Protein AF-A0A5S3YLP2-F1 (afdb_monomer)

Secondary structure (DSSP, 8-state):
--HHHHHHHHHHHHHGGG----PPP---------HHHHT---TTTHHHHSPPPHHHHHHIIIIIHHHHHHHHHHHHHHHHHHHHHT-

Organism: NCBI:txid161398

Radius of gyration: 29.61 Å; Cα contacts (8 Å, |Δi|>4): 6; chains: 1; bounding box: 30×76×50 Å

Mean predicted aligned error: 14.89 Å

Sequence (87 aa):
MYCKKHILLSIVFGLSIYSSGISQVSTDLNLKKPEKYQNRSLPAEKGTDKKFTIPKRLYNNTVTRFNYYFNASNRLNDIISRAKEQY

pLDDT: mean 82.37, std 12.09, range [57.22, 98.0]

Foldseek 3Di:
DVVVVVVVVVVVVVVVVPPPDPDPDPDPPPPPDPPVPPPDDDPVVVPVVDDDDPVRVVCCVPPVVVVVVVVVVVVVVVVVVVVVVVD

Solvent-accessible surface area (backbone atoms only — not comparable to full-atom values): 5547 Å² total; per-residue (Å²): 129,62,70,65,55,53,53,51,51,53,51,56,58,57,58,65,72,71,61,80,73,85,68,80,73,84,74,84,72,86,67,79,69,55,74,86,59,70,82,60,77,53,79,79,61,55,58,77,81,49,83,79,52,70,71,58,48,53,45,44,65,58,50,53,46,47,54,50,52,54,52,49,51,52,51,51,53,52,52,53,50,53,58,59,72,76,107

Structure (mmCIF, N/CA/C/O backbone):
data_AF-A0A5S3YLP2-F1
#
_entry.id   AF-A0A5S3YLP2-F1
#
loop_
_atom_site.group_PDB
_atom_site.id
_atom_site.type_symbol
_atom_site.label_atom_id
_atom_site.label_alt_id
_atom_site.label_comp_id
_atom_site.label_asym_id
_atom_site.label_entity_id
_atom_site.label_seq_id
_atom_site.pdbx_PDB_ins_code
_atom_site.Cartn_x
_atom_site.Cartn_y
_atom_site.Cartn_z
_atom_site.occupancy
_atom_site.B_iso_or_equiv
_atom_site.auth_seq_id
_atom_site.auth_comp_id
_atom_site.auth_asym_id
_atom_site.auth_atom_id
_atom_site.pdbx_PDB_model_num
ATOM 1 N N . MET A 1 1 ? -2.640 57.411 -31.998 1.00 57.22 1 MET A N 1
ATOM 2 C CA . MET A 1 1 ? -3.335 57.488 -30.687 1.00 57.22 1 MET A CA 1
ATOM 3 C C . MET A 1 1 ? -3.393 56.166 -29.897 1.00 57.22 1 MET A C 1
ATOM 5 O O . MET A 1 1 ? -3.775 56.209 -28.737 1.00 57.22 1 MET A O 1
ATOM 9 N N . TYR A 1 2 ? -2.984 55.015 -30.458 1.00 58.91 2 TYR A N 1
ATOM 10 C CA . TYR A 1 2 ? -3.039 53.703 -29.779 1.00 58.91 2 TYR A CA 1
ATOM 11 C C . TYR A 1 2 ? -1.801 53.374 -28.927 1.00 58.91 2 TYR A C 1
ATOM 13 O O . TYR A 1 2 ? -1.927 52.775 -27.865 1.00 58.91 2 TYR A O 1
ATOM 21 N N . CYS A 1 3 ? -0.615 53.852 -29.320 1.00 59.94 3 CYS A N 1
ATOM 22 C CA . CYS A 1 3 ? 0.641 53.546 -28.623 1.00 59.94 3 CYS A CA 1
ATOM 23 C C . CYS A 1 3 ? 0.666 54.059 -27.163 1.00 59.94 3 CYS A C 1
ATOM 25 O O . CYS A 1 3 ? 1.058 53.337 -26.253 1.00 59.94 3 CYS A O 1
ATOM 27 N N . LYS A 1 4 ? 0.113 55.256 -26.898 1.00 61.41 4 LYS A N 1
ATOM 28 C CA . LYS A 1 4 ? -0.012 55.795 -25.529 1.00 61.41 4 LYS A CA 1
ATOM 29 C C . LYS A 1 4 ? -0.998 55.010 -24.649 1.00 61.41 4 LYS A C 1
ATOM 31 O O . LYS A 1 4 ? -0.773 54.914 -23.449 1.00 61.41 4 LYS 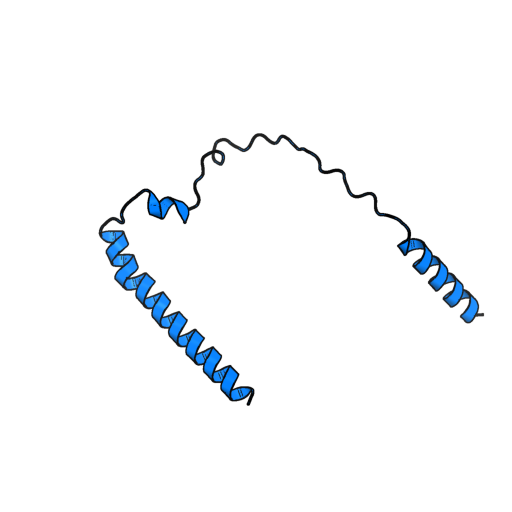A O 1
ATOM 36 N N . LYS A 1 5 ? -2.060 54.426 -25.227 1.00 63.34 5 LYS A N 1
ATOM 37 C CA . LYS A 1 5 ? -3.024 53.591 -24.484 1.00 63.34 5 LYS A CA 1
ATOM 38 C C . LYS A 1 5 ? -2.406 52.260 -24.049 1.00 63.34 5 LYS A C 1
ATOM 40 O O . LYS A 1 5 ? -2.646 51.839 -22.926 1.00 63.34 5 LYS A O 1
ATOM 45 N N . HIS A 1 6 ? -1.586 51.637 -24.897 1.00 69.31 6 HIS A N 1
ATOM 46 C CA . HIS A 1 6 ? -0.895 50.391 -24.545 1.00 69.31 6 HIS A CA 1
ATOM 47 C C . HIS A 1 6 ? 0.193 50.602 -23.487 1.00 69.31 6 HIS A C 1
ATOM 49 O O . HIS A 1 6 ? 0.297 49.791 -22.574 1.00 69.31 6 HIS A O 1
ATOM 55 N N . ILE A 1 7 ? 0.921 51.723 -23.550 1.00 77.25 7 ILE A N 1
ATOM 56 C CA . ILE A 1 7 ? 1.904 52.105 -22.524 1.00 77.25 7 ILE A CA 1
ATOM 57 C C . ILE A 1 7 ? 1.217 52.374 -21.176 1.00 77.25 7 ILE A C 1
ATOM 59 O O . ILE A 1 7 ? 1.690 51.929 -20.134 1.00 77.25 7 ILE A O 1
ATOM 63 N N . LEU A 1 8 ? 0.070 53.060 -21.178 1.00 75.25 8 LEU A N 1
ATOM 64 C CA . LEU 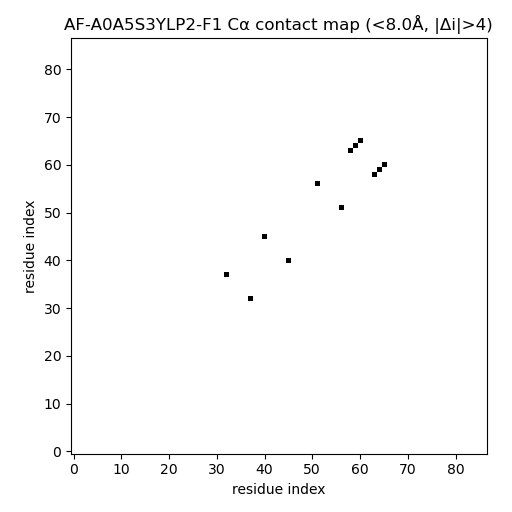A 1 8 ? -0.698 53.293 -19.953 1.00 75.25 8 LEU A CA 1
ATOM 65 C C . LEU A 1 8 ? -1.209 51.972 -19.350 1.00 75.25 8 LEU A C 1
ATOM 67 O O . LEU A 1 8 ? -1.117 51.767 -18.143 1.00 75.25 8 LEU A O 1
ATOM 71 N N . LEU A 1 9 ? -1.700 51.056 -20.192 1.00 75.19 9 LEU A N 1
ATOM 72 C CA . LEU A 1 9 ? -2.202 49.747 -19.768 1.00 75.19 9 LEU A CA 1
ATOM 73 C C . LEU A 1 9 ? -1.091 48.873 -19.161 1.00 75.19 9 LEU A C 1
ATOM 75 O O . LEU A 1 9 ? -1.311 48.231 -18.136 1.00 75.19 9 LEU A O 1
ATOM 79 N N . SER A 1 10 ? 0.111 48.883 -19.750 1.00 75.00 10 SER A N 1
ATOM 80 C CA . SER A 1 10 ? 1.253 48.122 -19.230 1.00 75.00 10 SER A CA 1
ATOM 81 C C . SER A 1 10 ? 1.768 48.673 -17.900 1.00 75.00 10 SER A C 1
ATOM 83 O O . SER A 1 10 ? 2.174 47.900 -17.037 1.00 75.00 10 SER A O 1
ATOM 85 N N . ILE A 1 11 ? 1.710 49.994 -17.700 1.00 79.88 11 ILE A N 1
ATOM 86 C CA . ILE A 1 11 ? 2.097 50.633 -16.432 1.00 79.88 11 ILE A CA 1
ATOM 87 C C . ILE A 1 11 ? 1.106 50.277 -15.314 1.00 79.88 11 ILE A C 1
ATOM 89 O O . ILE A 1 11 ? 1.528 49.940 -14.211 1.00 79.88 11 ILE A O 1
ATOM 93 N N . VAL A 1 12 ? -0.202 50.286 -15.597 1.00 76.69 12 VAL A N 1
ATOM 94 C CA . VAL A 1 12 ? -1.239 49.914 -14.617 1.00 76.69 12 VAL A 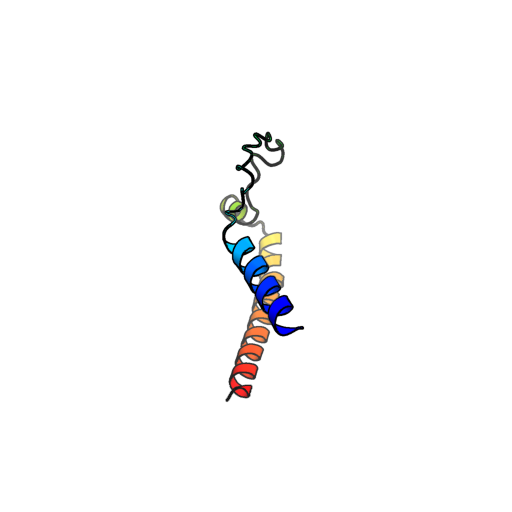CA 1
ATOM 95 C C . VAL A 1 12 ? -1.132 48.436 -14.222 1.00 76.69 12 VAL A C 1
ATOM 97 O O . VAL A 1 12 ? -1.233 48.116 -13.040 1.00 76.69 12 VAL A O 1
ATOM 100 N N . PHE A 1 13 ? -0.852 47.547 -15.179 1.00 72.75 13 PHE A N 1
ATOM 101 C CA . PHE A 1 13 ? -0.635 46.122 -14.905 1.00 72.75 13 PHE A CA 1
ATOM 102 C C . PHE A 1 13 ? 0.660 45.860 -14.113 1.00 72.75 13 PHE A C 1
ATOM 104 O O . PHE A 1 13 ? 0.686 45.014 -13.221 1.00 72.75 13 PHE A O 1
ATOM 111 N N . GLY A 1 14 ? 1.724 46.625 -14.380 1.00 73.38 14 GLY A N 1
ATOM 112 C CA . GLY A 1 14 ? 2.965 46.568 -13.602 1.00 73.38 14 GLY A CA 1
ATOM 113 C C . GLY A 1 14 ? 2.787 47.026 -12.151 1.00 73.38 14 GLY A C 1
ATOM 114 O O . GLY A 1 14 ? 3.362 46.425 -11.246 1.00 73.38 14 GLY A O 1
ATOM 115 N N . LEU A 1 15 ? 1.942 48.035 -11.902 1.00 66.94 15 LEU A N 1
ATOM 116 C CA . LEU A 1 15 ? 1.689 48.547 -10.550 1.00 66.94 15 LEU A CA 1
ATOM 117 C C . LEU A 1 15 ? 0.961 47.535 -9.647 1.00 66.94 15 LEU A C 1
ATOM 119 O O . LEU A 1 15 ? 1.216 47.500 -8.445 1.00 66.94 15 LEU A O 1
ATOM 123 N N . SER A 1 16 ? 0.100 46.678 -10.209 1.00 64.94 16 SER A N 1
ATOM 124 C CA . SER A 1 16 ? -0.620 45.641 -9.449 1.00 64.94 16 SER A CA 1
ATOM 125 C C . SER A 1 16 ? 0.256 44.487 -8.945 1.00 64.94 16 SER A C 1
ATOM 127 O O . SER A 1 16 ? -0.197 43.702 -8.119 1.00 64.94 16 SER A O 1
ATOM 129 N N . ILE A 1 17 ? 1.512 44.382 -9.391 1.00 66.25 17 ILE A N 1
ATOM 130 C CA . ILE A 1 17 ? 2.447 43.335 -8.936 1.00 66.25 17 ILE A CA 1
ATOM 131 C C . ILE 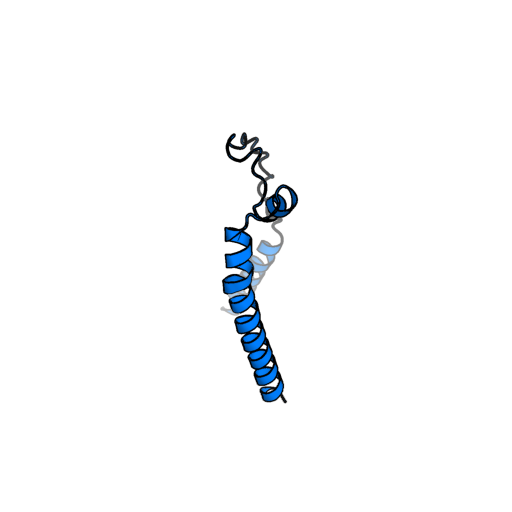A 1 17 ? 3.044 43.678 -7.555 1.00 66.25 17 ILE A C 1
ATOM 133 O O . ILE A 1 17 ? 3.507 42.792 -6.842 1.00 66.25 17 ILE A O 1
ATOM 137 N N . TYR A 1 18 ? 2.991 44.949 -7.135 1.00 63.38 18 TYR A N 1
ATOM 138 C CA . TYR A 1 18 ? 3.579 45.422 -5.872 1.00 63.38 18 TYR A CA 1
ATOM 139 C C . TYR A 1 18 ? 2.632 45.359 -4.668 1.00 63.38 18 TYR A C 1
ATOM 141 O O . TYR A 1 18 ? 3.037 45.687 -3.552 1.00 63.38 18 TYR A O 1
ATOM 149 N N . SER A 1 19 ? 1.376 44.947 -4.852 1.00 65.94 19 SER A N 1
ATOM 150 C CA . SER A 1 19 ? 0.472 44.729 -3.726 1.00 65.94 19 SER A CA 1
ATOM 151 C C . SER A 1 19 ? 0.803 43.400 -3.051 1.00 65.94 19 SER A C 1
ATOM 153 O O . SER A 1 19 ? 0.382 42.338 -3.510 1.00 65.94 19 SER A O 1
ATOM 155 N N . SER A 1 20 ? 1.545 43.457 -1.945 1.00 67.56 20 SER A N 1
ATOM 156 C CA . SER A 1 20 ? 1.677 42.343 -1.007 1.00 67.56 20 SER A CA 1
ATOM 157 C C . SER A 1 20 ? 0.279 41.930 -0.543 1.00 67.56 20 SER A C 1
ATOM 159 O O . SER A 1 20 ? -0.374 42.657 0.205 1.00 67.56 20 SER A O 1
ATOM 161 N N . GLY A 1 21 ? -0.216 40.796 -1.040 1.00 66.19 21 GLY A N 1
ATOM 162 C CA . GLY A 1 21 ? -1.536 40.290 -0.685 1.00 66.19 21 GLY A CA 1
ATOM 163 C C . GLY A 1 21 ? -1.634 40.050 0.821 1.00 66.19 21 GLY A C 1
ATOM 164 O O . GLY A 1 21 ? -0.852 39.280 1.381 1.00 66.19 21 GLY A O 1
ATOM 165 N N . ILE A 1 22 ? -2.600 40.695 1.479 1.00 71.19 22 ILE A N 1
ATOM 166 C CA . ILE A 1 22 ? -2.963 40.382 2.863 1.00 71.19 22 ILE A CA 1
ATOM 167 C C . ILE A 1 22 ? -3.602 38.992 2.833 1.00 71.19 22 ILE A C 1
ATOM 169 O O . ILE A 1 22 ? -4.770 38.835 2.483 1.00 71.19 22 ILE A O 1
ATOM 173 N N . SER A 1 23 ? -2.807 37.965 3.122 1.00 71.56 23 SER A N 1
ATOM 174 C CA . SER A 1 23 ? -3.325 36.610 3.292 1.00 71.56 23 SER A CA 1
ATOM 175 C C . SER A 1 23 ? -4.161 36.554 4.566 1.00 71.56 23 SER A C 1
ATOM 177 O O . SER A 1 23 ? -3.856 37.230 5.550 1.00 71.56 23 SER A O 1
ATOM 179 N N . GLN A 1 24 ? -5.220 35.748 4.556 1.00 69.12 24 GLN A N 1
ATOM 180 C CA . GLN A 1 24 ? -6.014 35.521 5.755 1.00 69.12 24 GLN A CA 1
ATOM 181 C C . GLN A 1 24 ? -5.103 34.946 6.848 1.00 69.12 24 GLN A C 1
ATOM 183 O O . GLN A 1 24 ? -4.455 33.920 6.641 1.00 69.12 24 GLN A O 1
ATOM 188 N N . VAL A 1 25 ? -5.038 35.625 7.999 1.00 75.81 25 VAL A N 1
ATOM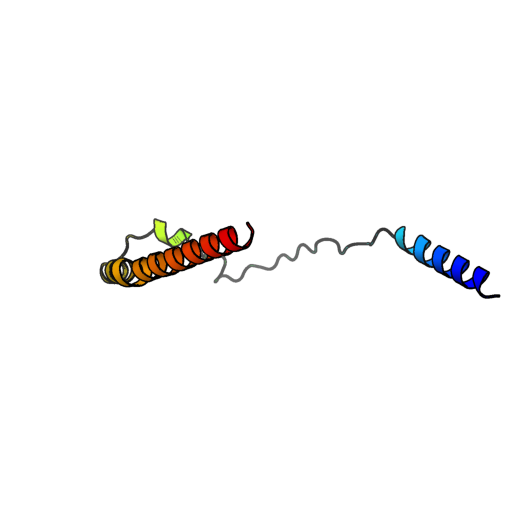 189 C CA . VAL A 1 25 ? -4.399 35.092 9.209 1.00 75.81 25 VAL A CA 1
ATOM 190 C C . VAL A 1 25 ? -4.984 33.709 9.471 1.00 75.81 25 VAL A C 1
ATOM 192 O O . VAL A 1 25 ? -6.207 33.545 9.436 1.00 75.81 25 VAL A O 1
ATOM 195 N N . SER A 1 26 ? -4.114 32.718 9.693 1.00 68.38 26 SER A N 1
ATOM 196 C CA . SER A 1 26 ? -4.518 31.362 10.059 1.00 68.38 26 SER A CA 1
ATOM 197 C C . SER A 1 26 ? -5.507 31.459 11.212 1.00 68.38 26 SER A C 1
ATOM 199 O O . SER A 1 26 ? -5.153 31.868 12.317 1.00 68.38 26 SER A O 1
ATOM 201 N N . THR A 1 27 ? -6.770 31.160 10.933 1.00 71.69 27 THR A N 1
ATOM 202 C CA . THR A 1 27 ? -7.788 31.132 11.971 1.00 71.69 27 THR A CA 1
ATOM 203 C C .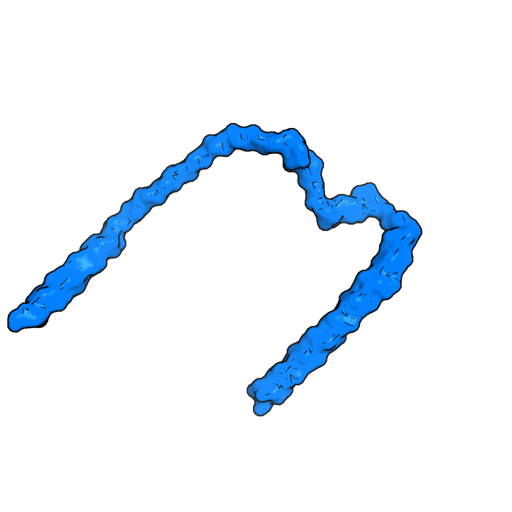 THR A 1 27 ? -7.515 29.879 12.778 1.00 71.69 27 THR A C 1
ATOM 205 O O . THR A 1 27 ? -7.643 28.767 12.267 1.00 71.69 27 THR A O 1
ATOM 208 N N . ASP A 1 28 ? -7.098 30.063 14.027 1.00 69.06 28 ASP A N 1
ATOM 209 C CA . ASP A 1 28 ? -6.904 28.972 14.975 1.00 69.06 28 ASP A CA 1
ATOM 210 C C . ASP A 1 28 ? -8.295 28.515 15.443 1.00 69.06 28 ASP A C 1
ATOM 212 O O . ASP A 1 28 ? -8.785 28.835 16.528 1.00 69.06 28 ASP A O 1
ATOM 216 N N . LEU A 1 29 ? -9.031 27.877 14.528 1.00 70.44 29 LEU A N 1
ATOM 217 C CA . LEU A 1 29 ? -10.351 27.339 14.808 1.00 70.44 29 LEU A CA 1
ATOM 218 C C . LEU A 1 29 ? -10.146 26.149 15.738 1.00 70.44 29 LEU A C 1
ATOM 220 O O . LEU A 1 29 ? -9.821 25.048 15.292 1.00 70.44 29 LEU A O 1
ATOM 224 N N . ASN A 1 30 ? -10.350 26.371 17.037 1.00 70.50 30 ASN A N 1
ATOM 225 C CA . ASN A 1 30 ? -10.346 25.326 18.055 1.00 70.50 30 ASN A CA 1
ATOM 226 C C . ASN A 1 30 ? -11.613 24.458 17.910 1.00 70.50 30 ASN A C 1
ATOM 228 O O . ASN A 1 30 ? -12.524 24.451 18.738 1.00 70.50 30 ASN A O 1
ATOM 232 N N . LEU A 1 31 ? -11.723 23.774 16.771 1.00 75.44 31 LEU A N 1
ATOM 233 C CA . LEU A 1 31 ? -12.795 22.844 16.475 1.00 75.44 31 LEU A CA 1
ATOM 234 C C . LEU A 1 31 ? -12.514 21.582 17.277 1.00 75.44 31 LEU A C 1
ATOM 236 O O . LEU A 1 31 ? -11.598 20.818 16.960 1.00 75.44 31 LEU A O 1
ATOM 240 N N . LYS A 1 32 ? -13.317 21.347 18.318 1.00 81.00 32 LYS A N 1
ATOM 241 C CA . LYS A 1 32 ? -13.271 20.096 19.075 1.00 81.00 32 LYS A CA 1
ATOM 242 C C . LYS A 1 32 ? -13.474 18.943 18.093 1.00 81.00 32 LYS A C 1
ATOM 244 O O . LYS A 1 32 ? -14.570 18.747 17.565 1.00 81.00 32 LYS A O 1
ATOM 249 N N . LYS A 1 33 ? -12.404 18.187 17.830 1.00 79.81 33 LYS A N 1
ATOM 250 C CA . LYS A 1 33 ? -12.453 17.020 16.946 1.00 79.81 33 LYS A CA 1
ATOM 251 C C . LYS A 1 33 ? -13.582 16.103 17.437 1.00 79.81 33 LYS A C 1
ATOM 253 O O . LYS A 1 33 ? -13.601 15.798 18.634 1.00 79.81 33 LYS A O 1
ATOM 258 N N . PRO A 1 34 ? -14.505 15.659 16.565 1.00 84.50 34 PRO A N 1
ATOM 259 C CA . PRO A 1 34 ? -15.597 14.788 16.981 1.00 84.50 34 PRO A CA 1
ATOM 260 C C . PRO A 1 34 ? -15.040 13.548 17.681 1.00 84.50 34 PRO A C 1
ATOM 262 O O . PRO A 1 34 ? -14.043 12.991 17.211 1.00 84.50 34 PRO A O 1
ATOM 265 N N . GLU A 1 35 ? -15.688 13.088 18.752 1.00 82.06 35 GLU A N 1
ATOM 266 C CA . GLU A 1 35 ? -15.211 11.961 19.576 1.00 82.06 35 GLU A CA 1
ATOM 267 C C . GLU A 1 35 ? -14.875 10.723 18.728 1.00 82.06 35 GLU A C 1
ATOM 269 O O . GLU A 1 35 ? -13.820 10.111 18.893 1.00 82.06 35 GLU A O 1
ATOM 274 N N . LYS A 1 36 ? -15.690 10.445 17.700 1.00 79.88 36 LYS A N 1
ATOM 275 C CA . LYS A 1 36 ? -15.495 9.339 16.745 1.00 79.88 36 LYS A CA 1
ATOM 276 C C . LYS A 1 36 ? -14.166 9.350 15.973 1.00 79.88 36 LYS A C 1
ATOM 278 O O . LYS A 1 36 ? -13.786 8.328 15.406 1.00 79.88 36 LYS A O 1
ATOM 283 N N . TYR A 1 37 ? -13.471 10.484 15.899 1.00 80.62 37 TYR A N 1
ATOM 284 C CA . TYR A 1 37 ? -12.202 10.611 15.176 1.00 80.62 37 TYR A CA 1
ATOM 285 C C . TYR A 1 37 ? -11.002 10.870 16.085 1.00 80.62 37 TYR A C 1
ATOM 287 O O . TYR A 1 37 ? -9.881 10.900 15.577 1.00 80.62 37 TYR A O 1
ATOM 295 N N . GLN A 1 38 ? -11.194 11.066 17.390 1.00 81.31 38 GLN A N 1
ATOM 296 C CA . GLN A 1 38 ? -10.086 11.338 18.309 1.00 81.31 38 GLN A CA 1
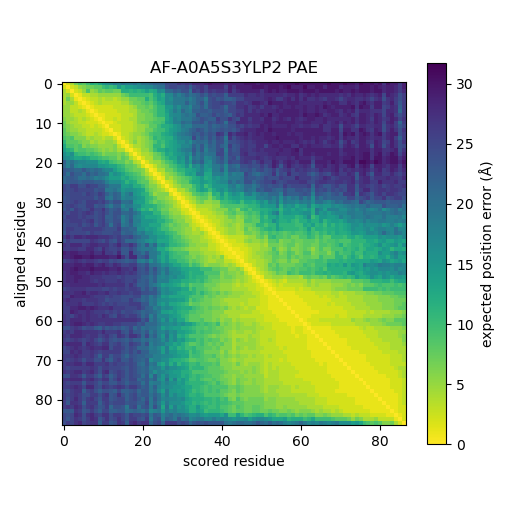ATOM 297 C C . GLN A 1 38 ? -9.115 10.152 18.378 1.00 81.31 38 GLN A C 1
ATOM 299 O O . GLN A 1 38 ? -7.930 10.345 18.134 1.00 81.31 38 GLN A O 1
ATOM 304 N N . ASN A 1 39 ? -9.634 8.929 18.527 1.00 82.19 39 ASN A N 1
ATOM 305 C CA . ASN A 1 39 ? -8.837 7.701 18.680 1.00 82.19 39 ASN A CA 1
ATOM 306 C C . ASN A 1 39 ? -8.892 6.774 17.450 1.00 82.19 39 ASN A C 1
ATOM 308 O O . ASN A 1 39 ? -8.839 5.549 17.565 1.00 82.19 39 ASN A O 1
ATOM 312 N N . ARG A 1 40 ?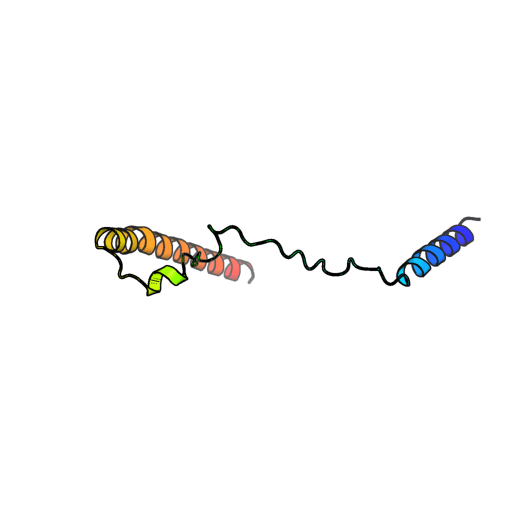 -9.068 7.332 16.246 1.00 83.62 40 ARG A N 1
ATOM 313 C CA . ARG A 1 40 ? -9.107 6.528 15.016 1.00 83.62 40 ARG A CA 1
ATOM 314 C C . ARG A 1 40 ? -7.683 6.198 14.569 1.00 83.62 40 ARG A C 1
ATOM 316 O O . ARG A 1 40 ? -7.025 7.064 14.006 1.00 83.62 40 ARG A O 1
ATOM 323 N N . SER A 1 41 ? -7.261 4.944 14.715 1.00 83.19 41 SER A N 1
ATOM 324 C CA . SER A 1 41 ? -6.041 4.457 14.060 1.00 83.19 41 SER A CA 1
ATOM 325 C C . SER A 1 41 ? -6.253 4.232 12.563 1.00 83.19 41 SER A C 1
ATOM 327 O O . SER A 1 41 ? -7.358 3.874 12.108 1.00 83.19 41 SER A O 1
ATOM 329 N N . LEU A 1 42 ? -5.198 4.454 11.779 1.00 85.19 42 LEU A N 1
ATOM 330 C CA . LEU A 1 42 ? -5.241 4.229 10.340 1.00 85.19 42 LEU A CA 1
ATOM 331 C C . LEU A 1 42 ? -5.324 2.722 10.053 1.00 85.19 42 LEU A C 1
ATOM 333 O O . LEU A 1 42 ? -4.715 1.917 10.756 1.00 85.19 42 LEU A O 1
ATOM 337 N N . PRO A 1 43 ? -6.045 2.294 9.000 1.00 80.69 43 PRO A N 1
ATOM 338 C CA . PRO A 1 43 ? -6.105 0.879 8.629 1.00 80.69 43 PRO A CA 1
ATOM 339 C C . PRO A 1 43 ? -4.731 0.236 8.387 1.00 80.69 43 PRO A C 1
ATOM 341 O O . PRO A 1 43 ? -4.589 -0.960 8.620 1.00 80.69 43 PRO A O 1
ATOM 344 N N . ALA A 1 44 ? -3.741 1.024 7.948 1.00 81.75 44 ALA A N 1
ATOM 345 C CA . ALA A 1 44 ? -2.361 0.577 7.760 1.00 81.75 44 ALA A CA 1
ATOM 346 C C . ALA A 1 44 ? -1.656 0.251 9.090 1.00 81.75 44 ALA A C 1
ATOM 348 O O . ALA A 1 44 ? -0.912 -0.719 9.168 1.00 81.75 44 ALA A O 1
ATOM 349 N N . GLU A 1 45 ? -1.941 1.014 10.145 1.00 81.81 45 GLU A N 1
ATOM 350 C CA . GLU A 1 45 ? -1.323 0.865 11.469 1.00 81.81 45 GLU A CA 1
ATOM 351 C C . GLU A 1 45 ? -1.928 -0.310 12.247 1.00 81.81 45 GLU A C 1
ATOM 353 O O . GLU A 1 45 ? -1.220 -1.041 12.935 1.00 81.81 45 GLU A O 1
ATOM 358 N N . LYS A 1 46 ? -3.228 -0.572 12.049 1.00 80.62 46 LYS A N 1
ATOM 359 C CA . LYS A 1 46 ? -3.958 -1.691 12.677 1.00 80.62 46 LYS A CA 1
ATOM 360 C C . LYS A 1 46 ? -3.406 -3.077 12.328 1.00 80.62 46 LYS A C 1
ATOM 362 O O . LYS A 1 46 ? -3.776 -4.060 12.969 1.00 80.62 46 LYS A O 1
ATOM 367 N N . GLY A 1 47 ? -2.586 -3.186 11.280 1.00 73.94 47 GLY A N 1
ATOM 368 C CA . GLY A 1 47 ? -1.958 -4.444 10.873 1.00 73.94 47 GLY A CA 1
ATOM 369 C C . GLY A 1 47 ? -0.956 -4.982 11.898 1.00 73.94 47 GLY A C 1
ATOM 370 O O . GLY A 1 47 ? -0.757 -6.194 11.961 1.00 73.94 47 GLY A O 1
ATOM 371 N N . THR A 1 48 ? -0.373 -4.103 12.715 1.00 74.38 48 THR A N 1
ATOM 372 C CA . THR A 1 48 ? 0.634 -4.453 13.729 1.00 74.38 48 THR A CA 1
ATOM 373 C C . THR A 1 48 ? -0.005 -5.028 14.994 1.00 74.38 48 THR A C 1
ATOM 375 O O . THR A 1 48 ? 0.553 -5.926 15.620 1.00 74.38 48 THR A O 1
ATOM 378 N N . ASP A 1 49 ? -1.216 -4.577 15.329 1.00 79.06 49 ASP A N 1
ATOM 379 C CA . ASP A 1 49 ? -1.872 -4.886 16.605 1.00 79.06 49 ASP A CA 1
ATOM 380 C C . ASP A 1 49 ? -2.461 -6.305 16.666 1.00 79.06 49 ASP A C 1
ATOM 382 O O . ASP A 1 49 ? -2.641 -6.867 17.749 1.00 79.06 49 ASP A O 1
ATOM 386 N N . LYS A 1 50 ? -2.803 -6.915 15.518 1.00 82.12 50 LYS A N 1
ATOM 387 C CA . LYS A 1 50 ? -3.492 -8.216 15.483 1.00 82.12 50 LYS A CA 1
ATOM 388 C C . LYS A 1 50 ? -3.026 -9.123 14.346 1.00 82.12 50 LYS A C 1
ATOM 390 O O . LYS A 1 50 ? -3.044 -8.759 13.174 1.00 82.12 50 LYS A O 1
ATOM 395 N N . LYS A 1 51 ? -2.734 -10.383 14.689 1.00 85.38 51 LYS A N 1
ATOM 396 C CA . LYS A 1 51 ? -2.421 -11.445 13.717 1.00 85.38 51 LYS A CA 1
ATOM 397 C C . LYS A 1 51 ? -3.608 -11.713 12.780 1.00 85.38 51 LYS A C 1
ATOM 399 O O . LYS A 1 51 ? -4.765 -11.717 13.203 1.00 85.38 51 LYS A O 1
ATOM 404 N N . PHE A 1 52 ? -3.325 -12.024 11.514 1.00 88.44 52 PHE A N 1
ATOM 405 C CA . PHE A 1 52 ? -4.367 -12.404 10.556 1.00 88.44 52 PHE A CA 1
ATOM 406 C C . PHE A 1 52 ? -5.049 -13.726 10.926 1.00 88.44 52 PHE A C 1
ATOM 408 O O . PHE A 1 52 ? -4.386 -14.752 11.083 1.00 88.44 52 PHE A O 1
ATOM 415 N N . THR A 1 53 ? -6.382 -13.703 10.982 1.00 91.75 53 THR A N 1
ATOM 416 C CA . THR A 1 53 ? -7.233 -14.893 11.113 1.00 91.75 53 THR A CA 1
ATOM 417 C C . THR A 1 53 ? -7.152 -15.763 9.854 1.00 91.75 53 THR A C 1
ATOM 419 O O . THR A 1 53 ? -6.870 -15.261 8.764 1.00 91.75 53 THR A O 1
ATOM 422 N N . ILE A 1 54 ? -7.432 -17.063 9.988 1.00 94.75 54 ILE A N 1
ATOM 423 C CA . ILE A 1 54 ? -7.323 -18.054 8.903 1.00 94.75 54 ILE A CA 1
ATOM 424 C C . ILE A 1 54 ? -8.053 -17.627 7.612 1.00 94.75 54 ILE A C 1
ATOM 426 O O . ILE A 1 54 ? -7.400 -17.626 6.569 1.00 94.75 54 ILE A O 1
ATOM 430 N N . PRO A 1 55 ? -9.321 -17.159 7.631 1.00 94.38 55 PRO A N 1
ATOM 431 C CA . PRO A 1 55 ? -9.998 -16.747 6.398 1.00 94.38 55 PRO A CA 1
ATOM 432 C C . PRO A 1 55 ? -9.286 -15.587 5.694 1.00 94.38 55 PRO A C 1
ATOM 434 O O . PRO A 1 55 ? -9.116 -15.592 4.477 1.00 94.38 55 PRO A O 1
ATOM 437 N N . LYS A 1 56 ? -8.785 -14.616 6.469 1.00 91.44 56 LYS A N 1
ATOM 438 C CA . LYS A 1 56 ? -8.048 -13.468 5.933 1.00 91.44 56 LYS A CA 1
ATOM 439 C C . LYS A 1 56 ? -6.707 -13.883 5.329 1.00 91.44 56 LYS A C 1
ATOM 441 O O . LYS A 1 56 ? -6.314 -13.336 4.302 1.00 91.44 56 LYS A O 1
ATOM 446 N N . ARG A 1 57 ? -6.023 -14.868 5.921 1.00 91.56 57 ARG A N 1
ATOM 447 C CA . ARG A 1 57 ? -4.798 -15.451 5.346 1.00 91.56 57 ARG A CA 1
ATOM 448 C C . ARG A 1 57 ? -5.077 -16.129 4.010 1.00 91.56 57 ARG A C 1
ATOM 450 O O . ARG A 1 57 ? -4.364 -15.862 3.051 1.00 91.56 57 ARG A O 1
ATOM 457 N N . LEU A 1 58 ? -6.122 -16.953 3.935 1.00 95.62 58 LEU A N 1
ATOM 458 C CA . LEU A 1 58 ? -6.493 -17.647 2.700 1.00 95.62 58 LEU A CA 1
ATOM 459 C C . LEU A 1 58 ? -6.841 -16.659 1.587 1.00 95.62 58 LEU A C 1
ATOM 461 O O . LEU A 1 58 ? -6.276 -16.752 0.499 1.00 95.62 58 LEU A O 1
ATOM 465 N N . TYR A 1 59 ? -7.688 -15.669 1.874 1.00 95.00 59 TYR A N 1
ATOM 466 C CA . TYR A 1 59 ? -8.054 -14.638 0.903 1.00 95.00 59 TYR A CA 1
ATOM 467 C C . TYR A 1 59 ? -6.835 -13.843 0.416 1.00 95.00 59 TYR A C 1
ATOM 469 O O . TYR A 1 59 ? -6.634 -13.685 -0.785 1.00 95.00 59 TYR A O 1
ATOM 477 N N . ASN A 1 60 ? -5.968 -13.394 1.330 1.00 91.31 60 ASN A N 1
ATOM 478 C CA . ASN A 1 60 ? -4.763 -12.656 0.949 1.00 91.31 60 ASN A CA 1
ATOM 479 C C . ASN A 1 60 ? -3.804 -13.503 0.097 1.00 91.31 60 ASN A C 1
ATOM 481 O O . ASN A 1 60 ? -3.244 -13.000 -0.877 1.00 91.31 60 ASN A O 1
ATOM 485 N N . ASN A 1 61 ? -3.640 -14.784 0.429 1.00 91.56 61 ASN A N 1
ATOM 486 C CA . ASN A 1 61 ? -2.737 -15.681 -0.289 1.00 91.56 61 ASN A CA 1
ATOM 487 C C . ASN A 1 61 ? -3.256 -16.078 -1.674 1.00 91.56 61 ASN A C 1
ATOM 489 O O . ASN A 1 61 ? -2.438 -16.341 -2.555 1.00 91.56 61 ASN A O 1
ATOM 493 N N . THR A 1 62 ? -4.576 -16.141 -1.863 1.00 94.19 62 THR A N 1
ATOM 494 C CA . THR A 1 62 ? -5.207 -16.607 -3.109 1.00 94.19 62 THR A CA 1
ATOM 495 C C . THR A 1 62 ? -5.605 -15.456 -4.023 1.00 94.19 62 THR A C 1
ATOM 497 O O . THR A 1 62 ? -5.254 -15.469 -5.196 1.00 94.19 62 THR A O 1
ATOM 500 N N . VAL A 1 63 ? -6.275 -14.434 -3.492 1.00 95.38 63 VAL A N 1
ATOM 501 C CA . VAL A 1 63 ? -6.842 -13.336 -4.284 1.00 95.38 63 VAL A CA 1
ATOM 502 C C . VAL A 1 63 ? -5.871 -12.166 -4.361 1.00 95.38 63 VAL A C 1
ATOM 504 O O . VAL A 1 63 ? -5.437 -11.785 -5.447 1.00 95.38 63 VAL A O 1
ATOM 507 N N . THR A 1 64 ? -5.485 -11.604 -3.212 1.00 94.88 64 THR A N 1
ATOM 508 C CA . THR A 1 64 ? -4.643 -10.397 -3.173 1.00 94.88 64 THR A CA 1
ATOM 509 C C . THR A 1 64 ? -3.289 -10.643 -3.834 1.00 94.88 64 THR A C 1
ATOM 511 O O . THR A 1 64 ? -2.859 -9.846 -4.668 1.00 94.88 64 THR A O 1
ATOM 514 N N . ARG A 1 65 ? -2.632 -11.768 -3.515 1.00 94.88 65 ARG A N 1
ATOM 515 C CA . ARG A 1 65 ? -1.330 -12.129 -4.095 1.00 94.88 65 ARG A CA 1
ATOM 516 C C . ARG A 1 65 ? -1.399 -12.299 -5.611 1.00 94.88 65 ARG A C 1
ATOM 518 O O . ARG A 1 65 ? -0.525 -11.797 -6.311 1.00 94.88 65 ARG A O 1
ATOM 525 N N . PHE A 1 66 ? -2.429 -12.988 -6.105 1.00 95.25 66 PHE A N 1
ATOM 526 C CA . PHE A 1 66 ? -2.622 -13.199 -7.537 1.00 95.25 66 PHE A CA 1
ATOM 527 C C . PHE A 1 66 ? -2.816 -11.869 -8.267 1.00 95.25 66 PHE A C 1
ATOM 529 O O . PHE A 1 66 ? -2.096 -11.583 -9.220 1.00 95.25 66 PHE A O 1
ATOM 536 N N . ASN A 1 67 ? -3.709 -11.014 -7.762 1.00 96.19 67 ASN A N 1
ATOM 537 C CA . ASN A 1 67 ? -3.963 -9.703 -8.353 1.00 96.19 67 ASN A CA 1
ATOM 538 C C . ASN A 1 67 ? -2.718 -8.817 -8.356 1.00 96.19 67 ASN A C 1
ATOM 540 O O . ASN A 1 67 ? -2.457 -8.143 -9.350 1.00 96.19 67 ASN A O 1
ATOM 544 N N . TYR A 1 68 ? -1.941 -8.816 -7.271 1.00 96.19 68 TYR A N 1
ATOM 545 C CA . TYR A 1 68 ? -0.694 -8.058 -7.221 1.00 96.19 68 TYR A CA 1
ATOM 546 C C . TYR A 1 68 ? 0.292 -8.541 -8.288 1.00 96.19 68 TYR A C 1
ATOM 548 O O . TYR A 1 68 ? 0.788 -7.734 -9.069 1.00 96.19 68 TYR A O 1
ATOM 556 N N . TYR A 1 69 ? 0.527 -9.854 -8.365 1.00 96.38 69 TYR A N 1
ATOM 557 C CA . TYR A 1 69 ? 1.471 -10.434 -9.318 1.00 96.38 69 TYR A CA 1
ATOM 558 C C . TYR A 1 69 ? 1.057 -10.189 -10.775 1.00 96.38 69 TYR A C 1
ATOM 560 O O . TYR A 1 69 ? 1.869 -9.733 -11.577 1.00 96.38 69 TYR A O 1
ATOM 568 N N . PHE A 1 70 ? -0.215 -10.425 -11.103 1.00 96.75 70 PHE A N 1
ATOM 569 C CA . PHE A 1 70 ? -0.753 -10.220 -12.447 1.00 96.75 70 PHE A CA 1
ATOM 570 C C . PHE A 1 70 ? -0.623 -8.760 -12.899 1.00 96.75 70 PHE A C 1
ATOM 572 O O . PHE A 1 70 ? -0.066 -8.480 -13.959 1.00 96.75 70 PHE A O 1
ATOM 579 N N . ASN A 1 71 ? -1.071 -7.811 -12.070 1.00 97.25 71 ASN A N 1
ATOM 580 C CA . ASN A 1 71 ? -1.003 -6.391 -12.420 1.00 97.25 71 ASN A CA 1
ATOM 581 C C . ASN A 1 71 ? 0.438 -5.874 -12.473 1.00 97.25 71 ASN A C 1
ATOM 583 O O . ASN A 1 71 ? 0.761 -5.065 -13.342 1.00 97.25 71 ASN A O 1
ATOM 587 N N . ALA A 1 72 ? 1.314 -6.342 -11.579 1.00 97.50 72 ALA A N 1
ATOM 588 C CA . ALA A 1 72 ? 2.728 -5.985 -11.607 1.00 97.50 72 ALA A CA 1
ATOM 589 C C . ALA A 1 72 ? 3.407 -6.482 -12.890 1.00 97.50 72 ALA A C 1
ATOM 591 O O . ALA A 1 72 ? 4.130 -5.715 -13.522 1.00 97.50 72 ALA A O 1
ATOM 592 N N . SER A 1 73 ? 3.133 -7.722 -13.308 1.00 97.62 73 SER A N 1
ATOM 593 C CA . SER A 1 73 ? 3.664 -8.281 -14.556 1.00 97.62 73 SER A CA 1
ATOM 594 C C . SER A 1 73 ? 3.185 -7.492 -15.774 1.00 97.62 73 SER A C 1
ATOM 596 O O . SER A 1 73 ? 4.006 -7.067 -16.586 1.00 97.62 73 SER A O 1
ATOM 598 N N . ASN A 1 74 ? 1.885 -7.193 -15.858 1.00 98.00 74 ASN A N 1
ATOM 599 C CA . ASN A 1 74 ? 1.338 -6.392 -16.954 1.00 98.00 74 ASN A CA 1
ATOM 600 C C . ASN A 1 74 ? 1.961 -4.996 -17.003 1.00 98.00 74 ASN A C 1
ATOM 602 O O . ASN A 1 74 ? 2.357 -4.530 -18.068 1.00 98.00 74 ASN A O 1
ATOM 606 N N . ARG A 1 75 ? 2.103 -4.342 -15.844 1.00 97.56 75 ARG A N 1
ATOM 607 C CA . ARG A 1 75 ? 2.704 -3.008 -15.758 1.00 97.56 75 ARG A CA 1
ATOM 608 C C . ARG A 1 75 ? 4.183 -3.019 -16.134 1.00 97.56 75 ARG A C 1
ATOM 610 O O . ARG A 1 75 ? 4.639 -2.084 -16.782 1.00 97.56 75 ARG A O 1
ATOM 617 N N . LEU A 1 76 ? 4.921 -4.060 -15.755 1.00 97.75 76 LEU A N 1
ATOM 618 C CA . LEU A 1 76 ? 6.318 -4.228 -16.145 1.00 97.75 76 LEU A CA 1
ATOM 619 C C . LEU A 1 76 ? 6.450 -4.397 -17.663 1.00 97.75 76 LEU A C 1
ATOM 621 O O . LEU A 1 76 ? 7.262 -3.714 -18.279 1.00 97.75 76 LEU A O 1
ATOM 625 N N . ASN A 1 77 ? 5.623 -5.252 -18.268 1.00 97.81 77 ASN A N 1
ATOM 626 C CA . ASN A 1 77 ? 5.626 -5.471 -19.715 1.00 97.81 77 ASN A CA 1
ATOM 627 C C . ASN A 1 77 ? 5.292 -4.191 -20.487 1.00 97.81 77 ASN A C 1
ATOM 629 O O . ASN A 1 77 ? 5.943 -3.884 -21.479 1.00 97.81 77 ASN A O 1
ATOM 633 N N . ASP A 1 78 ? 4.323 -3.422 -20.000 1.00 97.56 78 ASP A N 1
ATOM 634 C CA . ASP A 1 78 ? 3.924 -2.143 -20.582 1.00 97.56 78 ASP A CA 1
ATOM 635 C C . ASP A 1 78 ? 5.057 -1.098 -20.501 1.00 97.56 78 ASP A C 1
ATOM 637 O O . ASP A 1 78 ? 5.376 -0.438 -21.488 1.00 97.56 78 ASP A O 1
ATOM 641 N N . ILE A 1 79 ? 5.753 -1.003 -19.360 1.00 97.12 79 ILE A N 1
ATOM 642 C CA . ILE A 1 79 ? 6.951 -0.150 -19.230 1.00 97.12 79 ILE A CA 1
ATOM 643 C C . ILE A 1 79 ? 8.039 -0.575 -20.225 1.00 97.12 79 ILE A C 1
ATOM 645 O O . ILE A 1 79 ? 8.634 0.281 -20.876 1.00 97.12 79 ILE A O 1
ATOM 649 N N . ILE A 1 80 ? 8.291 -1.879 -20.363 1.00 97.62 80 ILE A N 1
ATOM 650 C CA . ILE A 1 80 ? 9.291 -2.403 -21.302 1.00 97.62 80 ILE A CA 1
ATOM 651 C C . ILE A 1 80 ? 8.888 -2.105 -22.752 1.00 97.62 80 ILE A C 1
ATOM 653 O O . ILE A 1 80 ? 9.750 -1.724 -23.537 1.00 97.62 80 ILE A O 1
ATOM 657 N N . SER A 1 81 ? 7.610 -2.260 -23.115 1.00 97.06 81 SER A N 1
ATOM 658 C CA . SER A 1 81 ? 7.112 -1.934 -24.462 1.00 97.06 81 SER A CA 1
ATOM 659 C C . SER A 1 81 ? 7.351 -0.466 -24.786 1.00 97.06 81 SER A C 1
ATOM 661 O O . SER A 1 81 ? 8.002 -0.152 -25.776 1.00 97.06 81 SER A O 1
ATOM 663 N N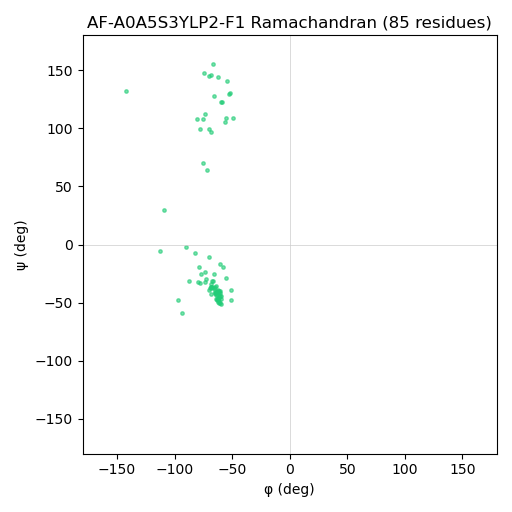 . ARG A 1 82 ? 6.939 0.432 -23.885 1.00 96.69 82 ARG A N 1
ATOM 664 C CA . ARG A 1 82 ? 7.133 1.877 -24.052 1.00 96.69 82 ARG A CA 1
ATOM 665 C C . ARG A 1 82 ? 8.605 2.264 -24.149 1.00 96.69 82 ARG A C 1
ATOM 667 O O . ARG A 1 82 ? 8.961 3.096 -24.972 1.00 96.69 82 ARG A O 1
ATOM 674 N N . ALA A 1 83 ? 9.466 1.638 -23.348 1.00 96.56 83 ALA A N 1
ATOM 675 C CA . ALA A 1 83 ? 10.906 1.871 -23.416 1.00 96.56 83 ALA A CA 1
ATOM 676 C C . ALA A 1 83 ? 11.506 1.438 -24.764 1.00 96.56 83 ALA A C 1
ATOM 678 O O . ALA A 1 83 ? 12.418 2.093 -25.258 1.00 96.56 83 ALA A O 1
ATOM 679 N N . LYS A 1 84 ? 10.991 0.358 -25.365 1.00 96.06 84 LYS A N 1
ATOM 680 C CA . LYS A 1 84 ? 11.398 -0.101 -26.701 1.00 96.06 84 LYS A CA 1
ATOM 681 C C . LYS A 1 84 ? 10.865 0.783 -27.825 1.00 96.06 84 LYS A C 1
ATOM 683 O O . LYS A 1 84 ? 11.527 0.892 -28.838 1.00 96.06 84 LYS A O 1
ATOM 688 N N . GLU A 1 85 ? 9.688 1.380 -27.667 1.00 94.31 85 GLU A N 1
ATOM 689 C CA . GLU A 1 85 ? 9.098 2.287 -28.665 1.00 94.31 85 GLU A CA 1
ATOM 690 C C . GLU A 1 85 ? 9.787 3.661 -28.711 1.00 94.31 85 GLU A C 1
ATOM 692 O O . GLU A 1 85 ? 9.710 4.356 -29.720 1.00 94.31 85 GLU A O 1
ATOM 697 N N . GLN A 1 86 ? 10.436 4.073 -27.617 1.00 87.06 86 GLN A N 1
ATOM 698 C CA . GLN A 1 86 ? 11.161 5.345 -27.532 1.00 87.06 86 GLN A CA 1
ATOM 699 C C . GLN A 1 86 ? 12.583 5.306 -28.118 1.00 87.06 86 GLN A C 1
ATOM 701 O O . GLN A 1 86 ? 13.212 6.364 -28.189 1.00 87.06 86 GLN A O 1
ATOM 706 N N . TYR A 1 87 ? 13.090 4.130 -28.502 1.00 64.12 87 TYR A N 1
ATOM 707 C CA . TYR A 1 87 ? 14.419 3.938 -29.094 1.00 64.12 87 TYR A CA 1
ATOM 708 C C . TYR A 1 87 ? 14.299 3.463 -30.541 1.00 64.12 87 TYR A C 1
ATOM 710 O O . TYR A 1 87 ? 15.005 4.032 -31.401 1.00 64.12 87 TYR A O 1
#